Protein AF-S5NH13-F1 (afdb_monomer_lite)

Organism: NCBI:txid1197719

pLDDT: mean 81.08, std 9.9, range [52.91, 92.12]

Sequence (52 aa):
MKKMPPDVRKWQCPECGTDHDRDVNAARNIKAAGLAVLAHGEPVNPESLKAA

Secondary structure (DSSP, 8-state):
--PPPTT--EEE-TTT--EEETTHHHHHHHHHHHHHHHHHT--SSTTGGGG-

Radius of gyration: 17.97 Å; chains: 1; bounding box: 39×24×42 Å

Structure (mmCIF, N/CA/C/O backbone):
data_AF-S5NH13-F1
#
_entry.id   AF-S5NH13-F1
#
loop_
_atom_site.group_PDB
_atom_site.id
_atom_site.type_symbol
_atom_site.label_atom_id
_atom_site.label_alt_id
_atom_site.label_comp_id
_atom_site.label_asym_id
_atom_site.label_entity_id
_atom_site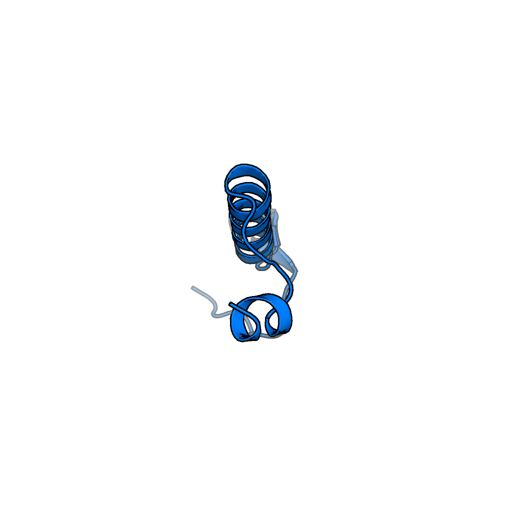.label_seq_id
_atom_site.pdbx_PDB_ins_code
_atom_site.Cartn_x
_atom_site.Cartn_y
_atom_site.Cartn_z
_atom_site.occupancy
_atom_site.B_iso_or_equiv
_atom_site.auth_seq_id
_atom_site.auth_comp_id
_atom_site.auth_asym_id
_atom_site.auth_atom_id
_atom_site.pdbx_PDB_model_num
ATOM 1 N N . MET A 1 1 ? -3.514 14.106 22.409 1.00 56.97 1 MET A N 1
ATOM 2 C CA . MET A 1 1 ? -3.401 13.111 21.318 1.00 56.97 1 MET A CA 1
ATOM 3 C C . MET A 1 1 ? -3.041 11.758 21.913 1.00 56.97 1 MET A C 1
ATOM 5 O O . MET A 1 1 ? -1.965 11.617 22.483 1.00 56.97 1 MET A O 1
ATOM 9 N N . LYS A 1 2 ? -3.953 10.784 21.861 1.00 67.69 2 LYS A N 1
ATOM 10 C CA . LYS A 1 2 ? -3.708 9.424 22.360 1.00 67.69 2 LYS A CA 1
ATOM 11 C C . LYS A 1 2 ? -2.857 8.692 21.313 1.00 67.69 2 LYS A C 1
ATOM 13 O O . LYS A 1 2 ? -3.301 8.546 20.180 1.00 67.69 2 LYS A O 1
ATOM 18 N N . LYS A 1 3 ? -1.617 8.309 21.644 1.00 66.88 3 LYS A N 1
ATOM 19 C CA . LYS A 1 3 ? -0.779 7.502 20.738 1.00 66.88 3 LYS A CA 1
ATOM 20 C C . LYS A 1 3 ? -1.428 6.132 20.555 1.00 66.88 3 LYS A C 1
ATOM 22 O O . LYS A 1 3 ? -1.795 5.497 21.541 1.00 66.88 3 LYS A O 1
ATOM 27 N N . MET A 1 4 ? -1.569 5.703 19.306 1.00 71.12 4 MET A N 1
ATOM 28 C CA . MET A 1 4 ? -2.162 4.414 18.967 1.00 71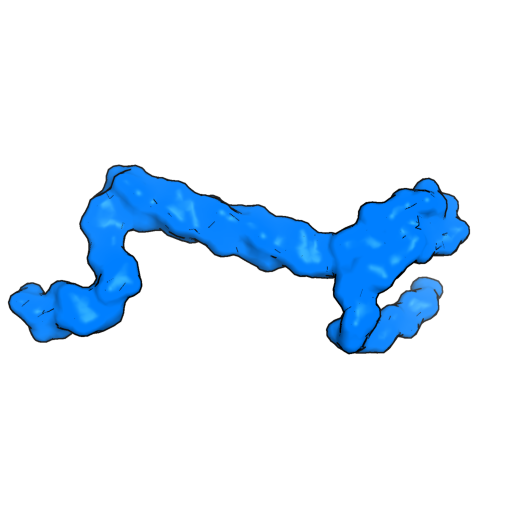.12 4 MET A CA 1
ATOM 29 C C . MET A 1 4 ? -1.072 3.346 18.782 1.00 71.12 4 MET A C 1
ATOM 31 O O . MET A 1 4 ? -0.023 3.669 18.215 1.00 71.12 4 MET A O 1
ATOM 35 N N . PRO A 1 5 ? -1.287 2.106 19.259 1.00 79.50 5 PRO A N 1
ATOM 36 C CA . PRO A 1 5 ? -0.330 1.019 19.085 1.00 79.50 5 PRO A CA 1
ATOM 37 C C . PRO A 1 5 ? -0.039 0.709 17.602 1.00 79.50 5 PRO A C 1
ATOM 39 O O . PRO A 1 5 ? -0.927 0.844 16.754 1.00 79.50 5 PRO A O 1
ATOM 42 N N . PRO A 1 6 ? 1.197 0.305 17.255 1.00 72.88 6 PRO A N 1
ATOM 43 C CA . PRO A 1 6 ? 1.614 0.068 15.872 1.00 72.88 6 PRO A CA 1
ATOM 44 C C . PRO A 1 6 ? 0.935 -1.149 15.219 1.00 72.88 6 PRO A C 1
ATOM 46 O O . PRO A 1 6 ? 0.973 -1.284 14.000 1.00 72.88 6 PRO A O 1
ATOM 49 N N . ASP A 1 7 ? 0.282 -2.012 15.977 1.00 81.19 7 ASP A N 1
ATOM 50 C CA . ASP A 1 7 ? -0.488 -3.164 15.503 1.00 81.19 7 ASP A CA 1
ATOM 51 C C . ASP A 1 7 ? -1.917 -2.804 15.056 1.00 81.19 7 ASP A C 1
ATOM 53 O O . ASP A 1 7 ? -2.526 -3.537 14.274 1.00 81.19 7 ASP A O 1
ATOM 57 N N . VAL A 1 8 ? -2.438 -1.639 15.452 1.00 77.56 8 VAL A N 1
ATOM 58 C CA . VAL A 1 8 ? -3.777 -1.190 15.048 1.00 77.56 8 VAL A CA 1
ATOM 59 C C . VAL A 1 8 ? -3.730 -0.635 13.622 1.00 77.56 8 VAL A C 1
ATOM 61 O O . VAL A 1 8 ? -3.160 0.429 13.366 1.00 77.56 8 VAL A O 1
ATOM 64 N N . ARG A 1 9 ? -4.320 -1.374 12.674 1.00 81.12 9 ARG A N 1
ATOM 65 C CA . ARG A 1 9 ? -4.329 -1.019 11.238 1.00 81.12 9 ARG A CA 1
ATOM 66 C C . ARG A 1 9 ? -5.566 -0.232 10.812 1.00 81.12 9 ARG A C 1
ATOM 68 O O . ARG A 1 9 ? -5.451 0.675 9.992 1.00 81.12 9 ARG A O 1
ATOM 75 N N . LYS A 1 10 ? -6.716 -0.536 11.417 1.00 87.19 10 LYS A N 1
ATOM 76 C CA . LYS A 1 10 ? -7.982 0.174 11.216 1.00 87.19 10 LYS A CA 1
ATOM 77 C C . LYS A 1 10 ? -8.503 0.688 12.543 1.00 87.19 10 LYS A C 1
ATOM 79 O O . LYS A 1 10 ? -8.480 -0.047 13.528 1.00 87.19 10 LYS A O 1
ATOM 84 N N . TRP A 1 11 ? -8.966 1.929 12.568 1.00 88.56 11 TRP A N 1
ATOM 85 C CA . TRP A 1 11 ? -9.583 2.509 13.752 1.00 88.56 11 TRP A CA 1
ATOM 86 C C . TRP A 1 11 ? -10.626 3.544 13.355 1.00 88.56 11 TRP A C 1
ATOM 88 O O . TRP A 1 11 ? -10.443 4.275 12.382 1.00 88.56 11 TRP A O 1
ATOM 98 N N . GLN A 1 12 ? -11.680 3.649 14.155 1.00 89.38 12 GLN A N 1
ATOM 99 C CA . GLN A 1 12 ? -12.600 4.767 14.063 1.00 89.38 12 GLN A CA 1
ATOM 100 C C . GLN A 1 12 ? -12.006 5.963 14.807 1.00 89.38 12 GLN A C 1
ATOM 102 O O . GLN A 1 12 ? -11.588 5.850 15.965 1.00 89.38 12 GLN A O 1
ATOM 107 N N . CYS A 1 13 ? -11.946 7.119 14.154 1.00 86.88 13 CYS A N 1
ATOM 108 C CA . CYS A 1 13 ? -11.504 8.343 14.799 1.00 86.88 13 CYS A CA 1
ATOM 109 C C . CYS A 1 13 ? -12.511 8.752 15.882 1.00 86.88 13 CYS A C 1
ATOM 111 O O . CYS A 1 13 ? -13.672 8.994 15.553 1.00 86.88 13 CYS A O 1
ATOM 113 N N . PRO A 1 14 ? -12.100 8.910 17.150 1.00 85.81 14 PRO A N 1
ATOM 114 C CA . PRO A 1 14 ? -13.014 9.351 18.200 1.00 85.81 14 PRO A CA 1
ATOM 115 C C . PRO A 1 14 ? -13.459 10.813 18.030 1.00 85.81 14 PRO A C 1
ATOM 117 O O . PRO A 1 14 ? -14.443 11.214 18.637 1.00 85.81 14 PRO A O 1
ATOM 120 N N . GLU A 1 15 ? -12.745 11.611 17.228 1.00 90.06 15 GLU A N 1
ATOM 121 C CA . GLU A 1 15 ? -13.047 13.034 17.022 1.00 90.06 15 GLU A CA 1
ATOM 122 C C . GLU A 1 15 ? -13.958 13.271 15.812 1.00 90.06 15 GLU A C 1
ATOM 124 O O . GLU A 1 15 ? -14.871 14.087 15.889 1.00 90.06 15 GLU A O 1
ATOM 129 N N . CYS A 1 16 ? -13.739 12.559 14.699 1.00 91.88 16 CYS A N 1
ATOM 130 C CA . CYS A 1 16 ? -14.525 12.740 13.471 1.00 91.88 16 CYS A CA 1
ATOM 131 C C . CYS A 1 16 ? -15.417 11.544 13.097 1.00 91.88 16 CYS A C 1
ATOM 133 O O . CYS A 1 16 ? -16.105 11.600 12.081 1.00 91.88 16 CYS A O 1
ATOM 135 N N . GLY A 1 17 ? -15.388 10.447 13.860 1.00 90.50 17 GLY A N 1
ATOM 136 C CA . GLY A 1 17 ? -16.210 9.249 13.634 1.00 90.50 17 GLY A CA 1
ATOM 137 C C . GLY A 1 17 ? -15.866 8.443 12.376 1.00 90.50 17 GLY A C 1
ATOM 138 O O . GLY A 1 17 ? -16.516 7.438 12.099 1.00 90.50 17 GLY A O 1
ATOM 139 N N . THR A 1 18 ? -14.858 8.864 11.609 1.00 89.94 18 THR A N 1
ATOM 140 C CA . THR A 1 18 ? -14.466 8.228 10.345 1.00 89.94 18 THR A CA 1
ATOM 141 C C . THR A 1 18 ? -13.569 7.020 10.593 1.00 89.94 18 THR A C 1
ATOM 143 O O . THR A 1 18 ? -12.659 7.086 11.421 1.00 89.94 18 THR A O 1
ATOM 146 N N . ASP A 1 19 ? -13.782 5.943 9.839 1.00 89.06 19 ASP A N 1
ATOM 147 C CA . ASP A 1 19 ? -12.872 4.801 9.810 1.00 89.06 19 ASP A CA 1
ATOM 148 C C . ASP A 1 19 ? -11.616 5.134 9.005 1.00 89.06 19 ASP 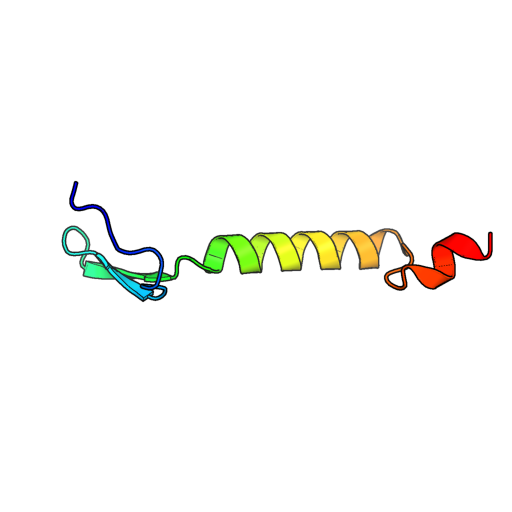A C 1
ATOM 150 O O . ASP A 1 19 ? -11.656 5.368 7.795 1.00 89.06 19 ASP A O 1
ATOM 154 N N . HIS A 1 20 ? -10.479 5.141 9.687 1.00 85.38 20 HIS A N 1
ATOM 155 C CA . HIS A 1 20 ? -9.177 5.287 9.066 1.00 85.38 20 HIS A CA 1
ATOM 156 C C . HIS A 1 20 ? -8.496 3.932 8.921 1.00 85.38 20 HIS A C 1
ATOM 158 O O . HIS A 1 20 ? -8.553 3.080 9.808 1.00 85.38 20 HIS A O 1
ATOM 164 N N . ASP A 1 21 ? -7.795 3.774 7.803 1.00 86.06 21 ASP A N 1
ATOM 165 C CA . ASP A 1 21 ? -6.901 2.658 7.536 1.00 86.06 21 ASP A CA 1
ATOM 166 C C . ASP A 1 21 ? -5.501 3.228 7.285 1.00 86.06 21 ASP A C 1
ATOM 168 O O . ASP A 1 21 ? -5.273 4.022 6.364 1.00 86.06 21 ASP A O 1
ATOM 172 N N . ARG A 1 22 ? -4.560 2.854 8.153 1.00 76.31 22 ARG A N 1
ATOM 173 C CA . ARG A 1 22 ? -3.179 3.344 8.104 1.00 76.31 22 ARG A CA 1
ATOM 174 C C . ARG A 1 22 ? -2.469 2.929 6.813 1.00 76.31 22 ARG A C 1
ATOM 176 O O . ARG A 1 22 ? -1.565 3.632 6.359 1.00 76.31 22 ARG A O 1
ATOM 183 N N . ASP A 1 23 ? -2.876 1.820 6.207 1.00 81.81 23 ASP A N 1
ATOM 184 C CA . ASP A 1 23 ? -2.199 1.231 5.055 1.00 81.81 23 ASP A CA 1
ATOM 185 C C . ASP A 1 23 ? -2.637 1.854 3.727 1.00 81.81 23 ASP A C 1
ATOM 187 O O . ASP A 1 23 ? -2.035 1.580 2.689 1.00 81.81 23 ASP A O 1
ATOM 191 N N . VAL A 1 24 ? -3.623 2.759 3.738 1.00 85.12 24 VAL A N 1
ATOM 192 C CA . VAL A 1 24 ? -4.081 3.481 2.538 1.00 85.12 24 VAL A CA 1
ATOM 193 C C . VAL A 1 24 ? -2.934 4.240 1.872 1.00 85.12 24 VAL A C 1
ATOM 195 O O . VAL A 1 24 ? -2.818 4.240 0.646 1.00 85.12 24 VAL A O 1
ATOM 198 N N . ASN A 1 25 ? -2.044 4.852 2.656 1.00 78.88 25 ASN A N 1
ATOM 199 C CA . ASN A 1 25 ? -0.885 5.556 2.102 1.00 78.88 25 ASN A CA 1
ATOM 200 C C . ASN A 1 25 ? 0.116 4.589 1.459 1.00 78.88 25 ASN A C 1
ATOM 202 O O . ASN A 1 25 ? 0.633 4.877 0.380 1.00 78.88 25 ASN A O 1
ATOM 206 N N . ALA A 1 26 ? 0.334 3.423 2.072 1.00 84.44 26 ALA A N 1
ATOM 207 C CA . ALA A 1 26 ? 1.186 2.388 1.497 1.00 84.44 26 ALA A CA 1
ATOM 208 C C . ALA A 1 26 ? 0.595 1.859 0.180 1.00 84.44 26 ALA A C 1
ATOM 210 O O . ALA A 1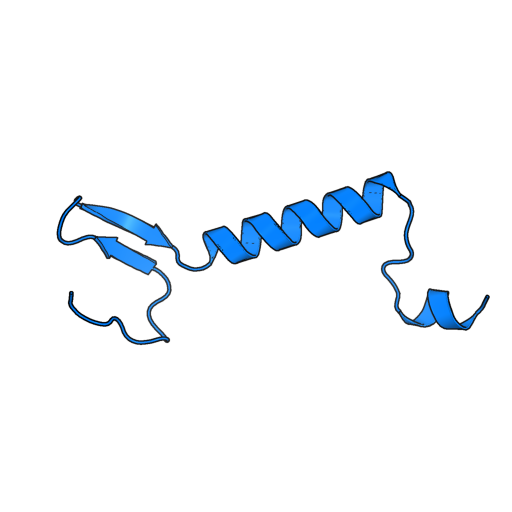 26 ? 1.295 1.809 -0.829 1.00 84.44 26 ALA A O 1
ATOM 211 N N . ALA A 1 27 ? -0.708 1.564 0.150 1.00 89.56 27 ALA A N 1
ATOM 212 C CA . ALA A 1 27 ? -1.405 1.104 -1.049 1.00 89.56 27 ALA A CA 1
ATOM 213 C C . ALA A 1 27 ? -1.335 2.128 -2.197 1.00 89.56 27 ALA A C 1
ATOM 215 O O . ALA A 1 27 ? -1.079 1.762 -3.346 1.00 89.56 27 ALA A O 1
ATOM 216 N N . ARG A 1 28 ? -1.506 3.423 -1.894 1.00 91.38 28 ARG A N 1
ATOM 217 C CA . ARG A 1 28 ? -1.373 4.509 -2.879 1.00 91.38 28 ARG A CA 1
ATOM 218 C C . ARG A 1 28 ? 0.040 4.594 -3.458 1.00 91.38 28 ARG A C 1
ATOM 220 O O . ARG A 1 28 ? 0.174 4.703 -4.675 1.00 91.38 28 ARG A O 1
ATOM 227 N N . ASN A 1 29 ? 1.070 4.498 -2.616 1.00 91.06 29 ASN A N 1
ATOM 228 C CA . ASN A 1 29 ? 2.465 4.534 -3.064 1.00 91.06 29 ASN A CA 1
ATOM 229 C C . ASN A 1 29 ? 2.817 3.322 -3.938 1.00 91.06 29 ASN A C 1
ATOM 231 O O . ASN A 1 29 ? 3.397 3.495 -5.007 1.00 91.06 29 ASN A O 1
ATOM 235 N N . ILE A 1 30 ? 2.407 2.114 -3.536 1.00 91.69 30 ILE A N 1
ATOM 236 C CA . ILE A 1 30 ? 2.628 0.886 -4.318 1.00 91.69 30 ILE A CA 1
ATOM 237 C C . ILE A 1 30 ? 1.953 0.990 -5.691 1.00 91.69 30 ILE A C 1
ATOM 239 O O . ILE A 1 30 ? 2.571 0.677 -6.708 1.00 91.69 30 ILE A O 1
ATOM 243 N N . LYS A 1 31 ? 0.708 1.483 -5.747 1.00 92.00 31 LYS A N 1
ATOM 244 C CA . LYS A 1 31 ? -0.007 1.689 -7.013 1.00 92.00 31 LYS A CA 1
ATOM 245 C C . LYS A 1 31 ? 0.728 2.669 -7.929 1.00 92.00 31 LYS A C 1
ATOM 247 O O . LYS A 1 31 ? 0.875 2.388 -9.114 1.00 92.00 31 LYS A O 1
ATOM 252 N N . ALA A 1 32 ? 1.175 3.807 -7.397 1.00 92.12 32 ALA A N 1
ATOM 253 C CA . ALA A 1 32 ? 1.900 4.807 -8.177 1.00 92.12 32 ALA A CA 1
ATOM 254 C C . ALA A 1 32 ? 3.209 4.241 -8.751 1.00 92.12 32 ALA A C 1
ATOM 256 O O . ALA A 1 32 ? 3.471 4.411 -9.939 1.00 92.12 32 ALA A O 1
ATOM 257 N N . ALA A 1 33 ? 3.978 3.506 -7.941 1.00 89.44 33 ALA A N 1
ATOM 258 C CA . ALA A 1 33 ? 5.200 2.843 -8.389 1.00 89.44 33 ALA A CA 1
ATOM 259 C C . ALA A 1 33 ? 4.922 1.813 -9.498 1.00 89.44 33 ALA A C 1
ATOM 261 O O . ALA A 1 33 ? 5.590 1.824 -10.527 1.00 89.44 33 ALA A O 1
ATOM 262 N N . GLY A 1 34 ? 3.892 0.975 -9.340 1.00 89.81 34 GLY A N 1
ATOM 263 C CA . GLY A 1 34 ? 3.506 0.005 -10.369 1.00 89.81 34 GLY A CA 1
ATOM 264 C C . GLY A 1 34 ? 3.093 0.660 -11.692 1.00 89.81 34 GLY A C 1
ATOM 265 O O . GLY A 1 34 ? 3.484 0.193 -12.758 1.00 89.81 34 GLY A O 1
ATOM 266 N N . LEU A 1 35 ? 2.350 1.770 -11.638 1.00 91.75 35 LEU A N 1
ATOM 267 C CA . LEU A 1 35 ? 1.979 2.532 -12.835 1.00 91.75 35 LEU A CA 1
ATOM 268 C C . LEU A 1 35 ? 3.196 3.148 -13.535 1.00 91.75 35 LEU A C 1
ATOM 270 O O . LEU A 1 35 ? 3.259 3.115 -14.761 1.00 91.75 35 LEU A O 1
ATOM 274 N N . ALA A 1 36 ? 4.160 3.676 -12.775 1.00 87.56 36 ALA A N 1
ATOM 275 C CA . ALA A 1 36 ? 5.396 4.213 -13.336 1.00 87.56 36 ALA A CA 1
ATOM 276 C C . ALA A 1 36 ? 6.182 3.124 -14.083 1.00 87.56 36 ALA A C 1
ATOM 278 O O . ALA A 1 36 ? 6.569 3.326 -15.231 1.00 87.56 36 ALA A O 1
ATOM 279 N N . VAL A 1 37 ? 6.329 1.939 -13.485 1.00 87.81 37 VAL A N 1
ATOM 280 C CA . VAL A 1 37 ? 7.028 0.820 -14.132 1.00 87.81 37 VAL A CA 1
ATOM 281 C C . VAL A 1 37 ? 6.328 0.374 -15.420 1.00 87.81 37 VAL A C 1
ATOM 283 O O . VAL A 1 37 ? 6.993 0.165 -16.432 1.00 87.81 37 VAL A O 1
ATOM 286 N N . LEU A 1 38 ? 4.993 0.290 -15.425 1.00 84.94 38 LEU A N 1
ATOM 287 C CA . LEU A 1 38 ? 4.230 -0.036 -16.637 1.00 84.94 38 LEU A CA 1
ATOM 288 C C . LEU A 1 38 ? 4.414 1.003 -17.751 1.00 84.94 38 LEU A C 1
ATOM 290 O O . LEU A 1 38 ? 4.499 0.631 -18.917 1.00 84.94 38 LEU A O 1
ATOM 294 N N . ALA A 1 39 ? 4.471 2.290 -17.404 1.00 87.31 39 ALA A N 1
ATOM 295 C CA . ALA A 1 39 ? 4.644 3.369 -18.373 1.00 87.31 39 ALA A CA 1
ATOM 296 C C . ALA A 1 39 ? 6.067 3.430 -18.955 1.00 87.31 39 ALA A C 1
ATOM 298 O O . ALA A 1 39 ? 6.228 3.750 -20.131 1.00 87.31 39 ALA A O 1
ATOM 299 N N . HIS A 1 40 ? 7.086 3.128 -18.146 1.00 83.56 40 HIS A N 1
ATOM 300 C CA . HIS A 1 40 ? 8.496 3.216 -18.542 1.00 83.56 40 HIS A CA 1
ATOM 301 C C . HIS A 1 40 ? 9.095 1.884 -19.023 1.00 83.56 40 HIS A C 1
ATOM 303 O O . HIS A 1 40 ? 10.213 1.873 -19.530 1.00 83.56 40 HIS A O 1
ATOM 309 N N . GLY A 1 41 ? 8.351 0.776 -18.918 1.00 79.31 41 GLY A N 1
ATOM 310 C CA . GLY A 1 41 ? 8.796 -0.548 -19.367 1.00 79.31 41 GLY A CA 1
ATOM 311 C C . GLY A 1 41 ? 9.943 -1.117 -18.533 1.00 79.31 41 GLY A C 1
ATOM 312 O O . GLY A 1 41 ? 10.731 -1.921 -19.028 1.00 79.31 41 GLY A O 1
ATOM 313 N N . GLU A 1 42 ? 10.067 -0.675 -17.283 1.00 78.62 42 GLU A N 1
ATOM 314 C CA . GLU A 1 42 ? 11.203 -1.021 -16.436 1.00 78.62 42 GLU A CA 1
ATOM 315 C C . GLU A 1 42 ? 11.115 -2.488 -15.971 1.00 78.62 42 GLU A C 1
ATOM 317 O O . GLU A 1 42 ? 10.024 -2.984 -15.664 1.00 78.62 42 GLU A O 1
ATOM 322 N N . PRO A 1 43 ? 12.235 -3.229 -15.921 1.00 73.06 43 PRO A N 1
ATOM 323 C CA . PRO A 1 43 ? 12.217 -4.619 -15.489 1.00 73.06 43 PRO A CA 1
ATOM 324 C C . PRO A 1 43 ? 11.815 -4.727 -14.014 1.00 73.06 43 PRO A C 1
ATOM 326 O O . PRO A 1 43 ? 12.549 -4.337 -13.110 1.00 73.06 43 PRO A O 1
ATOM 329 N N . VAL A 1 44 ? 10.654 -5.332 -13.762 1.00 75.75 44 VAL A N 1
ATOM 330 C CA . VAL A 1 44 ? 10.179 -5.661 -12.404 1.00 75.75 44 VAL A CA 1
ATOM 331 C C . VAL A 1 44 ? 10.895 -6.866 -11.793 1.00 75.75 44 VAL A C 1
ATOM 333 O O . VAL A 1 44 ? 10.777 -7.106 -10.592 1.00 75.75 44 VAL A O 1
ATOM 336 N N . ASN A 1 45 ? 11.619 -7.639 -12.609 1.00 79.38 45 ASN A N 1
ATOM 337 C CA . ASN A 1 45 ? 12.434 -8.752 -12.145 1.00 79.38 45 ASN A CA 1
ATOM 338 C C . ASN A 1 45 ? 13.870 -8.258 -11.874 1.00 79.38 45 ASN A C 1
ATOM 340 O O . ASN A 1 45 ? 14.572 -7.905 -12.826 1.00 79.38 45 ASN A O 1
ATOM 344 N N . PRO A 1 46 ? 14.344 -8.274 -10.615 1.00 69.75 46 PRO A N 1
ATOM 345 C CA . PRO A 1 46 ? 15.702 -7.856 -10.277 1.00 69.75 46 PRO A CA 1
ATOM 346 C C . PRO A 1 46 ? 16.802 -8.702 -10.942 1.00 69.75 46 PRO A C 1
ATOM 348 O O . PRO A 1 46 ? 17.939 -8.245 -11.040 1.00 69.75 46 PRO A O 1
ATOM 351 N N . GLU A 1 47 ? 16.501 -9.908 -11.433 1.00 76.25 47 GLU A N 1
ATOM 352 C CA . GLU A 1 47 ? 17.447 -10.699 -12.230 1.00 76.25 47 GLU A CA 1
ATOM 353 C C . GLU A 1 47 ? 17.616 -10.166 -13.658 1.00 76.25 47 GLU A C 1
ATOM 355 O O . GLU A 1 47 ? 18.709 -10.250 -14.213 1.00 76.25 47 GLU A O 1
ATOM 360 N N . SER A 1 48 ? 16.583 -9.546 -14.236 1.00 69.88 48 SER A N 1
ATOM 361 C CA . SER A 1 48 ? 16.633 -8.995 -15.597 1.00 69.88 48 SER A CA 1
ATOM 362 C C . SER A 1 48 ? 17.581 -7.797 -15.725 1.00 69.88 48 SER A C 1
ATOM 364 O O . SER A 1 48 ? 18.093 -7.550 -16.810 1.00 69.88 48 SER A O 1
ATOM 366 N N . LEU A 1 49 ? 17.868 -7.091 -14.625 1.00 66.12 49 LEU A N 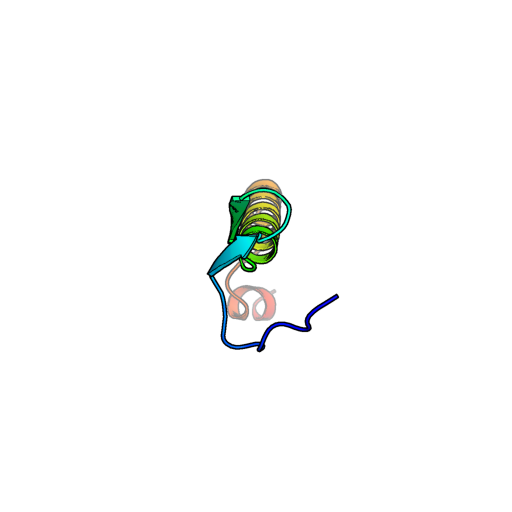1
ATOM 367 C CA . LEU A 1 49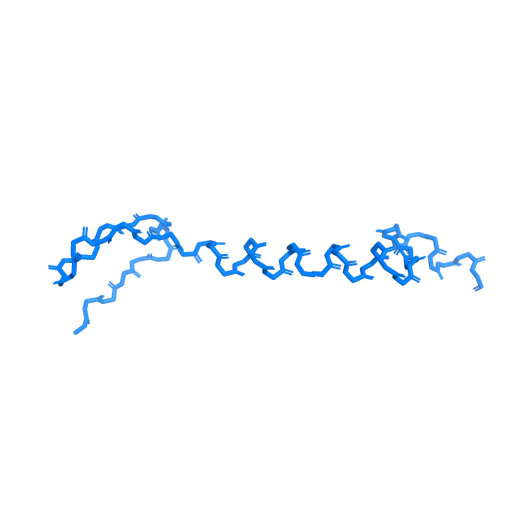 ? 18.852 -5.999 -14.575 1.00 66.12 49 LEU A CA 1
ATOM 368 C C . LEU A 1 49 ? 20.307 -6.489 -14.588 1.00 66.12 49 LEU A C 1
ATOM 370 O O . LEU A 1 49 ? 21.198 -5.724 -14.933 1.00 66.12 49 LEU A O 1
ATOM 374 N N . LYS A 1 50 ? 20.567 -7.747 -14.205 1.00 63.84 50 LYS A N 1
ATOM 375 C CA . LYS A 1 50 ? 21.927 -8.314 -14.148 1.00 63.84 50 LYS A CA 1
ATOM 376 C C . LYS A 1 50 ? 22.405 -8.887 -15.485 1.00 63.84 50 LYS A C 1
ATOM 378 O O . LYS A 1 50 ? 23.559 -9.288 -15.580 1.00 63.84 50 LYS A O 1
ATOM 383 N N . ALA A 1 51 ? 21.519 -8.980 -16.475 1.00 59.31 51 ALA A N 1
ATOM 384 C CA . ALA A 1 51 ? 21.790 -9.616 -17.763 1.00 59.31 51 ALA A CA 1
ATOM 385 C C . ALA A 1 51 ? 22.137 -8.621 -18.892 1.00 59.31 51 ALA A C 1
ATOM 387 O O . ALA A 1 51 ? 22.291 -9.056 -20.032 1.00 59.31 51 ALA A O 1
ATOM 388 N N . ALA A 1 52 ? 22.225 -7.320 -18.585 1.00 52.91 52 ALA A N 1
ATOM 389 C CA . ALA A 1 52 ? 22.527 -6.234 -19.523 1.00 52.91 52 ALA A CA 1
ATOM 390 C C . ALA A 1 52 ? 23.969 -5.729 -19.379 1.00 52.91 52 ALA A C 1
ATOM 392 O O . ALA A 1 52 ? 24.453 -5.653 -18.226 1.00 52.91 52 ALA A O 1
#

Foldseek 3Di:
DDDDDPPDQWDQDPVPRDIDGPCPVVVVVVVVVVVVCVVVVPDPDPVVVVVD

InterPro domains:
  IPR010095 Cas12f1-like, TNB domain [PF07282] (8-30)